Protein AF-G5E3B9-F1 (afdb_monomer)

Nearest PDB structures (foldseek):
  6iwr-assembly2_D  TM=9.937E-01  e=5.286E-10  Homo sapiens
  6iwr-assembly3_F-2  TM=9.931E-01  e=3.155E-09  Homo sapiens
  8v9q-assembly1_A  TM=9.761E-01  e=1.052E-07  Mus musculus
  6e4q-assembly1_A  TM=9.198E-01  e=1.081E-05  Drosophila melanogaster
  5nqa-assembly2_B  TM=9.019E-01  e=3.375E-04  Homo sapiens

Mean predicted aligned error: 17.9 Å

Solvent-accessible surface area (backbone atoms only — not comparable to full-atom values): 11503 Å² total; per-residue (Å²): 134,86,79,54,70,70,58,54,55,51,50,50,52,53,52,51,51,52,52,52,51,52,50,50,51,53,68,69,53,60,82,76,79,73,82,72,82,72,75,78,80,75,65,90,84,61,84,73,80,77,77,83,71,90,83,63,65,92,85,58,88,71,78,93,60,85,69,77,83,67,84,77,74,72,74,60,74,76,53,72,46,88,86,39,57,41,37,56,60,43,86,71,83,80,63,78,90,47,48,67,59,31,54,53,29,29,71,74,70,71,42,57,46,66,62,45,66,67,29,42,55,82,53,52,64,60,87,84,70,62,78,70,70,77,75,67,85,75,75,90,86,65,80,89,81,86,88,83,86,88,82,76,90,64,56,67,52,61,54,50,27,51,53,44,48,50,65,77,74,50,135

Foldseek 3Di:
DDDDVVVVVVVVVVVVVVVVVVVVVVVVPPDDDPPPPPPDPDDPPDPDDDDDDPPDPPPDDDPPDPPPPPPDPPPPPVLPPPPFQCAQNDDHDDDPVCVVVQVVCCVQAVGRLVSLVRHRLQGHYHDPDDPVVVVDDDDPPDDDDDDDDDDDSHRPSVVSSVVNCCVVPPD

Organism: NCBI:txid8362

Secondary structure (DSSP, 8-state):
----HHHHHHHHHHHHHHHHHHHHHHHHSPPP-----------TTSPPPPPP-TTS-TTS----------TT----GGG--TT-TTGGG---PPPGGGHHHHHHHHHHHSS-HHHHHHS-TT------S-GGGGG----S-PPP-------SS--HHHHHHHHHHHHHH--

InterPro domains:
  IPR029044 Nucleotide-diphospho-sugar transferases [G3DSA:3.90.550.10] (67-171)

Sequence (171 aa):
MRLKPGFLLRSLLVLATFLALLFLWSSLSGPGRTEERTGREENPNLPQPAKPDVNVPKNKFQPVVPWPRVEGIEVDLDSMVVGGPGEEGKPFVLGPDYKDAVQASIKEFGFNMVASDMISLDRTVNDLRHDECKYWHYEDNLLTSSVVIVFHNEGWSTLMRTVHSVIKRTP

pLDDT: mean 78.25, std 20.83, range [33.62, 97.44]

Structure (mmCIF, N/CA/C/O backbone):
data_AF-G5E3B9-F1
#
_entry.id   AF-G5E3B9-F1
#
loop_
_atom_site.group_PDB
_atom_site.id
_atom_site.type_symbol
_atom_site.label_atom_id
_atom_site.label_alt_id
_atom_site.label_comp_id
_atom_site.label_asym_id
_atom_site.label_entity_id
_atom_site.label_seq_id
_atom_site.pdbx_PDB_ins_code
_atom_site.Cartn_x
_atom_site.Cartn_y
_atom_site.Cartn_z
_atom_site.occupancy
_atom_site.B_iso_or_equiv
_atom_site.auth_seq_id
_atom_site.auth_comp_id
_atom_site.auth_asym_id
_atom_site.auth_atom_id
_atom_site.pdbx_PDB_model_num
ATOM 1 N N . MET A 1 1 ? 6.972 12.103 72.355 1.00 53.16 1 MET A N 1
ATOM 2 C CA . MET A 1 1 ? 5.677 11.717 71.747 1.00 53.16 1 MET A CA 1
ATOM 3 C C . MET A 1 1 ? 5.326 10.311 72.221 1.00 53.16 1 MET A C 1
ATOM 5 O O . MET A 1 1 ? 6.085 9.392 71.952 1.00 53.16 1 MET A O 1
ATOM 9 N N . ARG A 1 2 ? 4.258 10.139 73.015 1.00 64.81 2 ARG A N 1
ATOM 10 C CA . ARG A 1 2 ? 3.844 8.821 73.531 1.00 64.81 2 ARG A CA 1
ATOM 11 C C . ARG A 1 2 ? 3.063 8.084 72.442 1.00 64.81 2 ARG A C 1
ATOM 13 O O . ARG A 1 2 ? 1.903 8.408 72.195 1.00 64.81 2 ARG A O 1
ATOM 20 N N . LEU A 1 3 ? 3.712 7.134 71.771 1.00 61.81 3 LEU A N 1
ATOM 21 C CA . LEU A 1 3 ? 3.053 6.229 70.831 1.00 61.81 3 LEU A CA 1
ATOM 22 C C . LEU A 1 3 ? 2.000 5.426 71.601 1.00 61.81 3 LEU A C 1
ATOM 24 O O . LEU A 1 3 ? 2.319 4.715 72.553 1.00 61.81 3 LEU A O 1
ATOM 28 N N . LYS A 1 4 ? 0.727 5.599 71.234 1.00 77.50 4 LYS A N 1
ATOM 29 C CA . LYS A 1 4 ? -0.378 4.875 71.866 1.00 77.50 4 LYS A CA 1
ATOM 30 C C . LYS A 1 4 ? -0.211 3.385 71.533 1.00 77.50 4 LYS A C 1
ATOM 32 O O . LYS A 1 4 ? -0.094 3.066 70.350 1.00 77.50 4 LYS A O 1
ATOM 37 N N . PRO A 1 5 ? -0.238 2.473 72.519 1.00 72.75 5 PRO A N 1
ATOM 38 C CA . PRO A 1 5 ? 0.016 1.044 72.297 1.00 72.75 5 PRO A CA 1
ATOM 39 C C . PRO A 1 5 ? -0.928 0.419 71.254 1.00 72.75 5 PRO A C 1
ATOM 41 O O . PRO A 1 5 ? -0.532 -0.473 70.511 1.00 72.75 5 PRO A O 1
ATOM 44 N N . GLY A 1 6 ? -2.140 0.965 71.097 1.00 75.25 6 GLY A N 1
ATOM 45 C CA . GLY A 1 6 ? -3.077 0.549 70.049 1.00 75.25 6 GLY A CA 1
ATOM 46 C C . GLY A 1 6 ? -2.637 0.872 68.613 1.00 75.25 6 GLY A C 1
ATOM 47 O O . GLY A 1 6 ? -3.050 0.179 67.688 1.00 75.25 6 GLY A O 1
ATOM 48 N N . PHE A 1 7 ? -1.788 1.882 68.400 1.00 78.25 7 PHE A N 1
ATOM 49 C CA . PHE A 1 7 ? -1.259 2.208 67.070 1.00 78.25 7 PHE A CA 1
ATOM 50 C C . PHE A 1 7 ? -0.146 1.236 66.661 1.00 78.25 7 PHE A C 1
ATOM 52 O O . PHE A 1 7 ? -0.094 0.799 65.514 1.00 78.25 7 PHE A O 1
ATOM 59 N N . LEU A 1 8 ? 0.687 0.826 67.623 1.00 80.69 8 LEU A N 1
ATOM 60 C CA . LEU A 1 8 ? 1.720 -0.190 67.411 1.00 80.69 8 LEU A CA 1
ATOM 61 C C . LEU A 1 8 ? 1.101 -1.553 67.092 1.00 80.69 8 LEU A C 1
ATOM 63 O O . LEU A 1 8 ? 1.537 -2.201 66.148 1.00 80.69 8 LEU A O 1
ATOM 67 N N . LEU A 1 9 ? 0.039 -1.946 67.804 1.00 84.94 9 LEU A N 1
ATOM 68 C CA . LEU A 1 9 ? -0.643 -3.221 67.568 1.00 84.94 9 LEU A CA 1
ATOM 69 C C . LEU A 1 9 ? -1.304 -3.288 66.179 1.00 84.94 9 LEU A C 1
ATOM 71 O O . LEU A 1 9 ? -1.227 -4.308 65.500 1.00 84.94 9 LEU A O 1
ATOM 75 N N . ARG A 1 10 ? -1.912 -2.183 65.726 1.00 85.19 10 ARG A N 1
ATOM 76 C CA . ARG A 1 10 ? -2.502 -2.089 64.380 1.00 85.19 10 ARG A CA 1
ATOM 77 C C . ARG A 1 10 ? -1.438 -2.087 63.285 1.00 85.19 10 ARG A C 1
ATOM 79 O O . ARG A 1 10 ? -1.622 -2.755 62.276 1.00 85.19 10 ARG A O 1
ATOM 86 N N . SER A 1 11 ? -0.322 -1.392 63.503 1.00 87.50 11 SER A N 1
ATOM 87 C CA . SER A 1 11 ? 0.814 -1.398 62.573 1.00 87.50 11 SER A CA 1
ATOM 88 C C . SER A 1 11 ? 1.408 -2.803 62.417 1.00 87.50 11 SER A C 1
ATOM 90 O O . SER A 1 11 ? 1.628 -3.265 61.300 1.00 87.50 11 SER A O 1
ATOM 92 N N . LEU A 1 12 ? 1.565 -3.531 63.529 1.00 91.75 12 LEU A N 1
ATOM 93 C CA . LEU A 1 12 ? 2.042 -4.916 63.532 1.00 91.75 12 LEU A CA 1
ATOM 94 C C . LEU A 1 12 ? 1.098 -5.866 62.783 1.00 91.75 12 LEU A C 1
ATOM 96 O O . LEU A 1 12 ? 1.569 -6.706 62.023 1.00 91.75 12 LEU A O 1
ATOM 100 N N . LEU A 1 13 ? -0.220 -5.702 62.937 1.00 92.75 13 LEU A N 1
ATOM 101 C CA . LEU A 1 13 ? -1.217 -6.477 62.188 1.00 92.75 13 LEU A CA 1
ATOM 102 C C . LEU A 1 13 ? -1.162 -6.207 60.676 1.00 92.75 13 LEU A C 1
ATOM 104 O O . LEU A 1 13 ? -1.241 -7.141 59.878 1.00 92.75 13 LEU A O 1
ATOM 108 N N . VAL A 1 14 ? -0.990 -4.948 60.266 1.00 93.62 14 VAL A N 1
ATOM 109 C CA . VAL A 1 14 ? -0.875 -4.586 58.842 1.00 93.62 14 VAL A CA 1
ATOM 110 C C . VAL A 1 14 ? 0.429 -5.122 58.241 1.00 93.62 14 VAL A C 1
ATOM 112 O O . VAL A 1 14 ? 0.418 -5.691 57.153 1.00 93.62 14 VAL A O 1
ATOM 115 N N . LEU A 1 15 ? 1.546 -5.023 58.964 1.00 93.94 15 LEU A N 1
ATOM 116 C CA . LEU A 1 15 ? 2.822 -5.597 58.527 1.00 93.94 15 LEU A CA 1
ATOM 117 C C . LEU A 1 15 ? 2.761 -7.125 58.422 1.00 93.94 15 LEU A C 1
ATOM 119 O O . LEU A 1 15 ? 3.220 -7.688 57.432 1.00 93.94 15 LEU A O 1
ATOM 123 N N . ALA A 1 16 ? 2.154 -7.800 59.401 1.00 94.12 16 ALA A N 1
ATOM 124 C CA . ALA A 1 16 ? 2.013 -9.254 59.386 1.00 94.12 16 ALA A CA 1
ATOM 125 C C . ALA A 1 16 ? 1.138 -9.742 58.220 1.00 94.12 16 ALA A C 1
ATOM 127 O O . ALA A 1 16 ? 1.493 -10.706 57.545 1.00 94.12 16 ALA A O 1
ATOM 128 N N . THR A 1 17 ? 0.024 -9.057 57.943 1.00 93.50 17 THR A N 1
ATOM 129 C CA . THR A 1 17 ? -0.857 -9.394 56.811 1.00 93.50 17 THR A CA 1
ATOM 130 C C . THR A 1 17 ? -0.186 -9.144 55.461 1.00 93.50 17 THR A C 1
ATOM 132 O O . THR A 1 17 ? -0.289 -9.984 54.570 1.00 93.50 17 THR A O 1
ATOM 135 N N . PHE A 1 18 ? 0.566 -8.051 55.317 1.00 94.81 18 PHE A N 1
ATOM 136 C CA . PHE A 1 18 ? 1.334 -7.768 54.102 1.00 94.81 18 PHE A CA 1
ATOM 137 C C . PHE A 1 18 ? 2.421 -8.822 53.841 1.00 94.81 18 PHE A C 1
ATOM 139 O O . PHE A 1 18 ? 2.537 -9.327 52.725 1.00 94.81 18 PHE A O 1
ATOM 146 N N . LEU A 1 19 ? 3.173 -9.217 54.874 1.00 94.06 19 LEU A N 1
ATOM 147 C CA . LEU A 1 19 ? 4.190 -10.267 54.757 1.00 94.06 19 LEU A CA 1
ATOM 148 C C . LEU A 1 19 ? 3.576 -11.638 54.443 1.00 94.06 19 LEU A C 1
ATOM 150 O O . LEU A 1 19 ? 4.130 -12.375 53.630 1.00 94.06 19 LEU A O 1
ATOM 154 N N . ALA A 1 20 ? 2.415 -11.962 55.021 1.00 93.38 20 ALA A N 1
ATOM 155 C CA . ALA A 1 20 ? 1.688 -13.189 54.701 1.00 93.38 20 ALA A CA 1
ATOM 156 C C . ALA A 1 20 ? 1.225 -13.217 53.235 1.00 93.38 20 ALA A C 1
ATOM 158 O O . ALA A 1 20 ? 1.367 -14.243 52.575 1.00 93.38 20 ALA A O 1
ATOM 159 N N . LEU A 1 21 ? 0.735 -12.092 52.701 1.00 92.75 21 LEU A N 1
ATOM 160 C CA . LEU A 1 21 ? 0.344 -11.974 51.293 1.00 92.75 21 LEU A CA 1
ATOM 161 C C . LEU A 1 21 ? 1.542 -12.068 50.344 1.00 92.75 21 LEU A C 1
ATOM 163 O O . LEU A 1 21 ? 1.435 -12.733 49.319 1.00 92.75 21 LEU A O 1
ATOM 167 N N . LEU A 1 22 ? 2.686 -11.470 50.690 1.00 90.50 22 LEU A N 1
ATOM 168 C CA . LEU A 1 22 ? 3.920 -11.625 49.912 1.00 90.50 22 LEU A CA 1
ATOM 169 C C . LEU A 1 22 ? 4.412 -13.073 49.904 1.00 90.50 22 LEU A C 1
ATOM 171 O O . LEU A 1 22 ? 4.832 -13.574 48.863 1.00 90.50 22 LEU A O 1
ATOM 175 N N . PHE A 1 23 ? 4.333 -13.762 51.042 1.00 89.38 23 PHE A N 1
ATOM 176 C CA . PHE A 1 23 ? 4.714 -15.168 51.131 1.00 89.38 23 PHE A CA 1
ATOM 177 C C . PHE A 1 23 ? 3.755 -16.063 50.335 1.00 89.38 23 PHE A C 1
ATOM 179 O O . PHE A 1 23 ? 4.198 -16.945 49.602 1.00 89.38 23 PHE A O 1
ATOM 186 N N . LEU A 1 24 ? 2.448 -15.791 50.407 1.00 87.38 24 LEU A N 1
ATOM 187 C CA . LEU A 1 24 ? 1.432 -16.492 49.622 1.00 87.38 24 LEU A CA 1
ATOM 188 C C . LEU A 1 24 ? 1.618 -16.248 48.117 1.00 87.38 24 LEU A C 1
ATOM 190 O O . LEU A 1 24 ? 1.553 -17.192 47.337 1.00 87.38 24 LEU A O 1
ATOM 194 N N . TRP A 1 25 ? 1.909 -15.008 47.713 1.00 80.81 25 TRP A N 1
ATOM 195 C CA . TRP A 1 25 ? 2.198 -14.646 46.323 1.00 80.81 25 TRP A CA 1
ATOM 196 C C . TRP A 1 25 ? 3.469 -15.324 45.814 1.00 80.81 25 TRP A C 1
ATOM 198 O O . TRP A 1 25 ? 3.486 -15.834 44.697 1.00 80.81 25 TRP A O 1
ATOM 208 N N . SER A 1 26 ? 4.515 -15.377 46.641 1.00 79.56 26 SER A N 1
ATOM 209 C CA . SER A 1 26 ? 5.752 -16.103 46.340 1.00 79.56 26 SER A CA 1
ATOM 210 C C . SER A 1 26 ? 5.498 -17.606 46.188 1.00 79.56 26 SER A C 1
ATOM 212 O O . SER A 1 26 ? 6.021 -18.232 45.277 1.00 79.56 26 SER A O 1
ATOM 214 N N . SER A 1 27 ? 4.622 -18.182 47.018 1.00 78.25 27 SER A N 1
ATOM 215 C CA . SER A 1 27 ? 4.263 -19.601 46.936 1.00 78.25 27 SER A CA 1
ATOM 216 C C . SER A 1 27 ? 3.332 -19.937 45.763 1.00 78.25 27 SER A C 1
ATOM 218 O O . SER A 1 27 ? 3.340 -21.080 45.310 1.00 78.25 27 SER A O 1
ATOM 220 N N . LEU A 1 28 ? 2.520 -18.984 45.285 1.00 73.25 28 LEU A N 1
ATOM 221 C CA . LEU A 1 28 ? 1.666 -19.150 44.098 1.00 73.25 28 LEU A CA 1
ATOM 222 C C . LEU A 1 28 ? 2.410 -18.839 42.794 1.00 73.25 28 LEU A C 1
ATOM 224 O O . LEU A 1 28 ? 2.058 -19.365 41.738 1.00 73.25 28 LEU A O 1
ATOM 228 N N . SER A 1 29 ? 3.450 -18.011 42.869 1.00 67.56 29 SER A N 1
ATOM 229 C CA . SER A 1 29 ? 4.395 -17.781 41.782 1.00 67.56 29 SER A CA 1
ATOM 230 C C . SER A 1 29 ? 5.354 -18.967 41.737 1.00 67.56 29 SER A C 1
ATOM 232 O O . SER A 1 29 ? 6.463 -18.913 42.261 1.00 67.56 29 SER A O 1
ATOM 234 N N . GLY A 1 30 ? 4.891 -20.076 41.154 1.00 58.94 30 GLY A N 1
ATOM 235 C CA . GLY A 1 30 ? 5.727 -21.246 40.892 1.00 58.94 30 GLY A CA 1
ATOM 236 C C . GLY A 1 30 ? 7.035 -20.855 40.188 1.00 58.94 30 GLY A C 1
ATOM 237 O O . GLY A 1 30 ? 7.095 -19.799 39.550 1.00 58.94 30 GLY A O 1
ATOM 238 N N . PRO A 1 31 ? 8.092 -21.679 40.307 1.00 52.12 31 PRO A N 1
ATOM 239 C CA . PRO A 1 31 ? 9.398 -21.356 39.750 1.00 52.12 31 PRO A CA 1
ATOM 240 C C . PRO A 1 31 ? 9.227 -21.005 38.275 1.00 52.12 31 PRO A C 1
ATOM 242 O O . PRO A 1 31 ? 8.651 -21.784 37.510 1.00 52.12 31 PRO A O 1
ATOM 245 N N . GLY A 1 32 ? 9.674 -19.802 37.900 1.00 50.50 32 GLY A N 1
ATOM 246 C CA . GLY A 1 32 ? 9.675 -19.364 36.513 1.00 50.50 32 GLY A CA 1
ATOM 247 C C . GLY A 1 32 ? 10.288 -20.471 35.668 1.00 50.50 32 GLY A C 1
ATOM 248 O O . GLY A 1 32 ? 11.400 -20.918 35.957 1.00 50.50 32 GLY A O 1
ATOM 249 N N . ARG A 1 33 ? 9.525 -20.963 34.684 1.00 38.66 33 ARG A N 1
ATOM 250 C CA . ARG A 1 33 ? 10.003 -21.946 33.712 1.00 38.66 33 ARG A CA 1
ATOM 251 C C . ARG A 1 33 ? 11.321 -21.422 33.160 1.00 38.66 33 ARG A C 1
ATOM 253 O O . ARG A 1 33 ? 11.343 -20.459 32.401 1.00 38.66 33 ARG A O 1
ATOM 260 N N . THR A 1 34 ? 12.413 -22.054 33.570 1.00 42.91 34 THR A N 1
ATOM 261 C CA . THR A 1 34 ? 13.634 -22.012 32.783 1.00 42.91 34 THR A CA 1
ATOM 262 C C . THR A 1 34 ? 13.258 -22.715 31.490 1.00 42.91 34 THR A C 1
ATOM 264 O O . THR A 1 34 ? 12.770 -23.844 31.527 1.00 42.91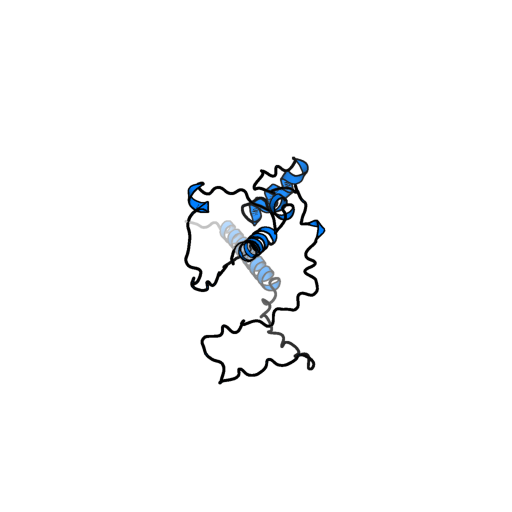 34 THR A O 1
ATOM 267 N N . GLU A 1 35 ? 13.348 -22.000 30.377 1.00 45.53 35 GLU A N 1
ATOM 268 C CA . GLU A 1 35 ? 13.077 -22.528 29.049 1.00 45.53 35 GLU A CA 1
ATOM 269 C C . GLU A 1 35 ? 14.095 -23.641 28.775 1.00 45.53 35 GLU A C 1
ATOM 271 O O . GLU A 1 35 ? 15.248 -23.410 28.412 1.00 45.53 35 GLU A O 1
ATOM 276 N N . GLU A 1 36 ? 13.689 -24.871 29.078 1.00 37.34 36 GLU A N 1
ATOM 277 C CA . GLU A 1 36 ? 14.434 -26.076 28.777 1.00 37.34 36 GLU A CA 1
ATOM 278 C C . GLU A 1 36 ? 14.450 -26.204 27.257 1.00 37.34 36 GLU A C 1
ATOM 280 O O . GLU A 1 36 ? 13.432 -26.482 26.616 1.00 37.34 36 GLU A O 1
ATOM 285 N N . ARG A 1 37 ? 15.616 -25.894 26.681 1.00 36.53 37 ARG A N 1
ATOM 286 C CA . ARG A 1 37 ? 15.918 -25.959 25.254 1.00 36.53 37 ARG A CA 1
ATOM 287 C C . ARG A 1 37 ? 15.730 -27.405 24.804 1.00 36.53 37 ARG A C 1
ATOM 289 O O . ARG A 1 37 ? 16.664 -28.201 24.817 1.00 36.53 37 ARG A O 1
ATOM 296 N N . THR A 1 38 ? 14.490 -27.742 24.474 1.00 33.62 38 THR A N 1
ATOM 297 C CA . THR A 1 38 ? 14.096 -29.064 24.008 1.00 33.62 38 THR A CA 1
ATOM 298 C C . THR A 1 38 ? 14.869 -29.307 22.721 1.00 33.62 38 THR A C 1
ATOM 300 O O . THR A 1 38 ? 14.715 -28.573 21.742 1.00 33.62 38 THR A O 1
ATOM 303 N N . GLY A 1 39 ? 15.785 -30.273 22.769 1.00 35.66 39 GLY A N 1
ATOM 304 C CA . GLY A 1 39 ? 16.543 -30.713 21.612 1.00 35.66 39 GLY A CA 1
ATOM 305 C C . GLY A 1 39 ? 15.569 -31.072 20.500 1.00 35.66 39 GLY A C 1
ATOM 306 O O . GLY A 1 39 ? 14.684 -31.904 20.680 1.00 35.66 39 GLY A O 1
ATOM 307 N N . ARG A 1 40 ? 15.709 -30.390 19.366 1.00 35.44 40 ARG A N 1
ATOM 308 C CA . ARG A 1 40 ? 14.998 -30.709 18.135 1.00 35.44 40 ARG A CA 1
ATOM 309 C C . ARG A 1 40 ? 15.414 -32.119 17.729 1.00 35.44 40 ARG A C 1
ATOM 311 O O . ARG A 1 40 ? 16.572 -32.331 17.384 1.00 35.44 40 ARG A O 1
ATOM 318 N N . GLU A 1 41 ? 14.485 -33.062 17.807 1.00 42.34 41 GLU A N 1
ATOM 319 C CA . GLU A 1 41 ? 14.651 -34.398 17.247 1.00 42.34 41 GLU A CA 1
ATOM 320 C C . GLU A 1 41 ? 14.893 -34.233 15.738 1.00 42.34 41 GLU A C 1
ATOM 322 O O . GLU A 1 41 ? 14.047 -33.719 14.998 1.00 42.34 41 GLU A O 1
ATOM 327 N N . GLU A 1 42 ? 16.113 -34.533 15.297 1.00 46.22 42 GLU A N 1
ATOM 328 C CA . GLU A 1 42 ? 16.516 -34.390 13.903 1.00 46.22 42 GLU A CA 1
ATOM 329 C C . GLU A 1 42 ? 15.862 -35.523 13.108 1.00 46.22 42 GLU A C 1
ATOM 331 O O . GLU A 1 42 ? 16.194 -36.694 13.281 1.00 46.22 42 GLU A O 1
ATOM 336 N N . ASN A 1 43 ? 14.884 -35.182 12.264 1.00 49.97 43 ASN A N 1
ATOM 337 C CA . ASN A 1 43 ? 14.241 -36.144 11.378 1.00 49.97 43 ASN A CA 1
ATOM 338 C C . ASN A 1 43 ? 15.304 -36.728 10.420 1.00 49.97 43 ASN A C 1
ATOM 340 O O . ASN A 1 43 ? 15.826 -35.973 9.594 1.00 49.97 43 ASN A O 1
ATOM 344 N N . PRO A 1 44 ? 15.606 -38.044 10.467 1.00 54.31 44 PRO A N 1
ATOM 345 C CA . PRO A 1 44 ? 16.692 -38.652 9.689 1.00 54.31 44 PRO A CA 1
ATOM 346 C C . PRO A 1 44 ? 16.508 -38.572 8.168 1.00 54.31 44 PRO A C 1
ATOM 348 O O . PRO A 1 44 ? 17.432 -38.882 7.422 1.00 54.31 44 PRO A O 1
ATOM 351 N N . ASN A 1 45 ? 15.319 -38.178 7.701 1.00 56.88 45 ASN A N 1
ATOM 352 C CA . ASN A 1 45 ? 14.973 -38.105 6.284 1.00 56.88 45 ASN A CA 1
ATOM 353 C C . ASN A 1 45 ? 15.048 -36.684 5.697 1.00 56.88 45 ASN A C 1
ATOM 355 O O . ASN A 1 45 ? 14.603 -36.473 4.568 1.00 56.88 45 ASN A O 1
ATOM 359 N N . LEU A 1 46 ? 15.590 -35.700 6.425 1.00 47.06 46 LEU A N 1
ATOM 360 C CA . LEU A 1 46 ? 15.823 -34.368 5.863 1.00 47.06 46 LEU A CA 1
ATOM 361 C C . LEU A 1 46 ? 17.114 -34.374 5.013 1.00 47.06 46 LEU A C 1
ATOM 363 O O . LEU A 1 46 ? 18.167 -34.758 5.528 1.00 47.06 46 LEU A O 1
ATOM 367 N N . PRO A 1 47 ? 17.085 -33.944 3.734 1.00 49.50 47 PRO A N 1
ATOM 368 C CA . PRO A 1 47 ? 18.310 -33.777 2.962 1.00 49.50 47 PRO A CA 1
ATOM 369 C C . PRO A 1 47 ? 19.221 -32.766 3.668 1.00 49.50 47 PRO A C 1
ATOM 371 O O . PRO A 1 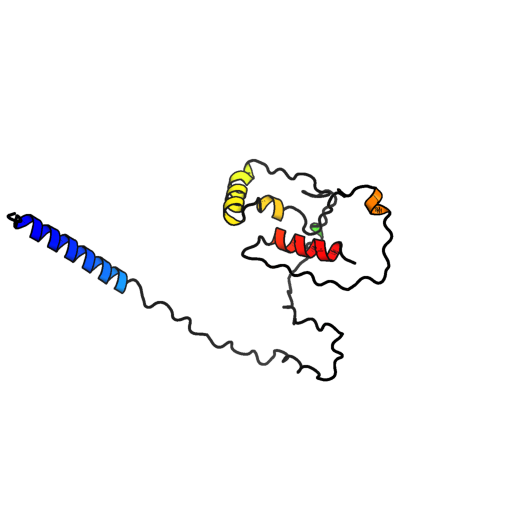47 ? 18.833 -31.617 3.884 1.00 49.50 47 PRO A O 1
ATOM 374 N N . GLN A 1 48 ? 20.426 -33.196 4.046 1.00 48.38 48 GLN A N 1
ATOM 375 C CA . GLN A 1 48 ? 21.419 -32.316 4.659 1.00 48.38 48 GLN A CA 1
ATOM 376 C C . GLN A 1 48 ? 21.840 -31.231 3.653 1.00 48.38 48 GLN A C 1
ATOM 378 O O . GLN A 1 48 ? 21.980 -31.530 2.462 1.00 48.38 48 GLN A O 1
ATOM 383 N N . PRO A 1 49 ? 22.056 -29.979 4.098 1.00 45.94 49 PRO A N 1
ATOM 384 C CA . PRO A 1 49 ? 22.506 -28.918 3.210 1.00 45.94 49 PRO A CA 1
ATOM 385 C C . PRO A 1 49 ? 23.850 -29.306 2.586 1.00 45.94 49 PRO A C 1
ATOM 387 O O . PRO A 1 49 ? 24.793 -29.687 3.286 1.00 45.94 49 PRO A O 1
ATOM 390 N N . ALA A 1 50 ? 23.928 -29.222 1.256 1.00 58.78 50 ALA A N 1
ATOM 391 C CA . ALA A 1 50 ? 25.165 -29.445 0.524 1.00 58.78 50 ALA A CA 1
ATOM 392 C C . ALA A 1 50 ? 26.255 -28.510 1.070 1.00 58.78 50 ALA A C 1
ATOM 394 O O . ALA A 1 50 ? 26.021 -27.318 1.284 1.00 58.78 50 ALA A O 1
ATOM 395 N N . LYS A 1 51 ? 27.447 -29.061 1.324 1.00 52.56 51 LYS A N 1
ATOM 396 C CA . LYS A 1 51 ? 28.603 -28.268 1.756 1.00 52.56 51 LYS A CA 1
ATOM 397 C C . LYS A 1 51 ? 28.892 -27.194 0.699 1.00 52.56 51 LYS A C 1
ATOM 399 O O . LYS A 1 51 ? 28.792 -27.497 -0.488 1.00 52.56 51 LYS A O 1
ATOM 404 N N . PRO A 1 52 ? 29.249 -25.965 1.106 1.00 48.00 52 PRO A N 1
ATOM 405 C CA . PRO A 1 52 ? 29.502 -24.892 0.159 1.00 48.00 52 PRO A CA 1
ATOM 406 C C . PRO A 1 52 ? 30.684 -25.266 -0.740 1.00 48.00 52 PRO A C 1
ATOM 408 O O . PRO A 1 52 ? 31.791 -25.512 -0.254 1.00 48.00 52 PRO A O 1
ATOM 411 N N . ASP A 1 53 ? 30.439 -25.315 -2.049 1.00 52.25 53 ASP A N 1
ATOM 412 C CA . ASP A 1 53 ? 31.479 -25.522 -3.050 1.00 52.25 53 ASP A CA 1
ATOM 413 C C . ASP A 1 53 ? 32.438 -24.326 -3.042 1.00 52.25 53 ASP A C 1
ATOM 415 O O . ASP A 1 53 ? 32.078 -23.195 -3.375 1.00 52.25 53 ASP A O 1
ATOM 419 N N . VAL A 1 54 ? 33.694 -24.581 -2.676 1.00 59.66 54 VAL A N 1
ATOM 420 C CA . VAL A 1 54 ? 34.755 -23.565 -2.520 1.00 59.66 54 VAL A CA 1
ATOM 421 C C . VAL A 1 54 ? 35.154 -22.910 -3.859 1.00 59.66 54 VAL A C 1
ATOM 423 O O . VAL A 1 54 ? 35.850 -21.899 -3.870 1.00 59.66 54 VAL A O 1
ATOM 426 N N . ASN A 1 55 ? 34.666 -23.427 -4.991 1.00 54.62 55 ASN A N 1
ATOM 427 C CA . ASN A 1 55 ? 35.024 -22.971 -6.338 1.00 54.62 55 ASN A CA 1
ATOM 428 C C . ASN A 1 55 ? 33.962 -22.088 -7.030 1.00 54.62 55 ASN A C 1
ATOM 430 O O . ASN A 1 55 ? 34.047 -21.873 -8.239 1.00 54.62 55 ASN A O 1
ATOM 434 N N . VAL A 1 56 ? 32.966 -21.552 -6.309 1.00 53.28 56 VAL A N 1
ATOM 435 C CA . VAL A 1 56 ? 31.965 -20.651 -6.914 1.00 53.28 56 VAL A CA 1
ATOM 436 C C . VAL A 1 56 ? 32.516 -19.218 -7.042 1.00 53.28 56 VAL A C 1
ATOM 438 O O . VAL A 1 56 ? 32.959 -18.645 -6.043 1.00 53.28 56 VAL A O 1
ATOM 441 N N . PRO A 1 57 ? 32.477 -18.589 -8.237 1.00 53.56 57 PRO A N 1
ATOM 442 C CA . PRO A 1 57 ? 32.882 -17.196 -8.412 1.00 53.56 57 PRO A CA 1
ATOM 443 C C . PRO A 1 57 ? 32.070 -16.265 -7.500 1.00 53.56 57 PRO A C 1
ATOM 445 O O . PRO A 1 57 ? 30.840 -16.277 -7.537 1.00 53.56 57 PRO A O 1
ATOM 448 N N . LYS A 1 58 ? 32.755 -15.413 -6.723 1.00 57.34 58 LYS A N 1
ATOM 449 C CA . LYS A 1 58 ? 32.172 -14.485 -5.725 1.00 57.34 58 LYS A CA 1
ATOM 450 C C . LYS A 1 58 ? 31.158 -13.468 -6.283 1.00 57.34 58 LYS A C 1
ATOM 452 O O . LYS A 1 58 ? 30.535 -12.754 -5.508 1.00 57.34 58 LYS A O 1
ATOM 457 N N . ASN A 1 59 ? 30.972 -13.420 -7.602 1.00 52.56 59 ASN A N 1
ATOM 458 C CA . ASN A 1 59 ? 30.072 -12.490 -8.288 1.00 52.56 59 ASN A CA 1
ATOM 459 C C . ASN A 1 59 ? 28.681 -13.088 -8.544 1.00 52.56 59 ASN A C 1
ATOM 461 O O . ASN A 1 59 ? 27.831 -12.436 -9.143 1.00 52.56 59 ASN A O 1
ATOM 465 N N . LYS A 1 60 ? 28.440 -14.335 -8.125 1.00 48.19 60 LYS A N 1
ATOM 466 C CA . LYS A 1 60 ? 27.134 -14.979 -8.231 1.00 48.19 60 LYS A CA 1
ATOM 467 C C . LYS A 1 60 ? 26.503 -15.004 -6.845 1.00 48.19 60 LYS A C 1
ATOM 469 O O . LYS A 1 60 ? 26.939 -15.766 -5.985 1.00 48.19 60 LYS A O 1
ATOM 474 N N . PHE A 1 61 ? 25.503 -14.149 -6.629 1.00 52.00 61 PHE A N 1
ATOM 475 C CA . PHE A 1 61 ? 24.684 -14.199 -5.423 1.00 52.00 61 PHE A CA 1
ATOM 476 C C . PHE A 1 61 ? 24.111 -15.613 -5.291 1.00 52.00 61 PHE A C 1
ATOM 478 O O . PHE A 1 61 ? 23.407 -16.094 -6.181 1.00 52.00 61 PHE A O 1
ATOM 485 N N . GLN A 1 62 ? 24.466 -16.295 -4.206 1.00 51.25 62 GLN A N 1
ATOM 486 C CA . GLN A 1 62 ? 23.811 -17.533 -3.821 1.00 51.25 62 GLN A CA 1
ATOM 487 C C . GLN A 1 62 ? 22.677 -17.139 -2.877 1.00 51.25 62 GLN A C 1
ATOM 489 O O . GLN A 1 62 ? 22.964 -16.589 -1.811 1.00 51.25 62 GLN A O 1
ATOM 494 N N . PRO A 1 63 ? 21.406 -17.355 -3.251 1.00 48.72 63 PRO A N 1
ATOM 495 C CA . PRO A 1 63 ? 20.303 -17.065 -2.352 1.00 48.72 63 PRO A CA 1
ATOM 496 C C . PRO A 1 63 ? 20.474 -17.894 -1.076 1.00 48.72 63 PRO A C 1
ATOM 498 O O . PRO A 1 63 ? 20.524 -19.122 -1.122 1.00 48.72 63 PRO A O 1
ATOM 501 N N . VAL A 1 64 ? 20.602 -17.217 0.068 1.00 58.00 64 VAL A N 1
ATOM 502 C CA . VAL A 1 64 ? 20.749 -17.853 1.386 1.00 58.00 64 VAL A CA 1
ATOM 503 C C . VAL A 1 64 ? 19.375 -18.297 1.873 1.00 58.00 64 VAL A C 1
ATOM 505 O O . VAL A 1 64 ? 18.827 -17.733 2.812 1.00 58.00 64 VAL A O 1
ATOM 508 N N . VAL A 1 65 ? 18.788 -19.276 1.193 1.00 63.50 65 VAL A N 1
ATOM 509 C CA . VAL A 1 65 ? 17.521 -19.892 1.587 1.00 63.50 65 VAL A CA 1
ATOM 510 C C . VAL A 1 65 ? 17.451 -21.314 1.024 1.00 63.50 65 VAL A C 1
ATOM 512 O O . VAL A 1 65 ? 17.484 -21.511 -0.188 1.00 63.50 65 VAL A O 1
ATOM 515 N N . PRO A 1 66 ? 17.218 -22.338 1.851 1.00 49.94 66 PRO A N 1
ATOM 516 C CA . PRO A 1 66 ? 16.061 -23.170 1.615 1.00 49.94 66 PRO A CA 1
ATOM 517 C C . PRO A 1 66 ? 14.852 -22.312 1.989 1.00 49.94 66 PRO A C 1
ATOM 519 O O . PRO A 1 66 ? 14.631 -22.018 3.165 1.00 49.94 66 PRO A O 1
ATOM 522 N N . TRP A 1 67 ? 14.093 -21.858 0.991 1.00 43.72 67 TRP A N 1
ATOM 523 C CA . TRP A 1 67 ? 12.759 -21.330 1.255 1.00 43.72 67 TRP A CA 1
ATOM 524 C C . TRP A 1 67 ? 12.007 -22.432 2.012 1.00 43.72 67 TRP A C 1
ATOM 526 O O . TRP A 1 67 ? 12.060 -23.583 1.557 1.00 43.72 67 TRP A O 1
ATOM 536 N N . PRO A 1 68 ? 11.337 -22.163 3.151 1.00 44.25 68 PRO A N 1
ATOM 537 C CA . PRO A 1 68 ? 10.355 -23.119 3.628 1.00 44.25 68 PRO A CA 1
ATOM 538 C C . PRO A 1 68 ? 9.412 -23.344 2.452 1.00 44.25 68 PRO A C 1
ATOM 540 O O . PRO A 1 68 ? 8.899 -22.384 1.874 1.00 44.25 68 PRO A O 1
ATOM 543 N N . ARG A 1 69 ? 9.270 -24.600 2.023 1.00 48.59 69 ARG A N 1
ATOM 544 C CA . ARG A 1 69 ? 8.263 -24.958 1.036 1.00 48.59 69 ARG A CA 1
ATOM 545 C C . ARG A 1 69 ? 6.927 -24.653 1.699 1.00 48.59 69 ARG A C 1
ATOM 547 O O . ARG A 1 69 ? 6.416 -25.454 2.471 1.00 48.59 69 ARG A O 1
ATOM 554 N N . VAL A 1 70 ? 6.431 -23.448 1.464 1.00 49.22 70 VAL A N 1
ATOM 555 C CA . VAL A 1 70 ? 5.085 -23.031 1.819 1.00 49.22 70 VAL A CA 1
ATOM 556 C C . VAL A 1 70 ? 4.154 -23.755 0.857 1.00 49.22 70 VAL A C 1
ATOM 558 O O . VAL A 1 70 ? 3.725 -23.222 -0.161 1.00 49.22 70 VAL A O 1
ATOM 561 N N . GLU A 1 71 ? 3.909 -25.033 1.138 1.00 41.50 71 GLU A N 1
ATOM 562 C CA . GLU A 1 71 ? 2.707 -25.692 0.644 1.00 41.50 71 GLU A CA 1
ATOM 563 C C . GLU A 1 71 ? 1.535 -24.944 1.288 1.00 41.50 71 GLU A C 1
ATOM 565 O O . GLU A 1 71 ? 1.338 -25.030 2.498 1.00 41.50 71 GLU A O 1
ATOM 570 N N . GLY A 1 72 ? 0.838 -24.118 0.502 1.00 40.72 72 GLY A N 1
ATOM 571 C CA . GLY A 1 72 ? -0.351 -23.398 0.965 1.00 40.72 72 GLY A CA 1
ATOM 572 C C . GLY A 1 72 ? -0.336 -21.870 0.877 1.00 40.72 72 GLY A C 1
ATOM 573 O O . GLY A 1 72 ? -1.247 -21.260 1.424 1.00 40.72 72 GLY A O 1
ATOM 574 N N . ILE A 1 73 ? 0.602 -21.219 0.172 1.00 52.50 73 ILE A N 1
ATOM 575 C CA . ILE A 1 73 ? 0.255 -19.907 -0.414 1.00 52.50 73 ILE A CA 1
ATOM 576 C C . ILE A 1 73 ? -0.574 -20.212 -1.661 1.00 52.50 73 ILE A C 1
ATOM 578 O O . ILE A 1 73 ? -0.061 -20.241 -2.779 1.00 52.50 73 ILE A O 1
ATOM 582 N N . GLU A 1 74 ? -1.855 -20.518 -1.464 1.00 45.34 74 GLU A N 1
ATOM 583 C CA . GLU A 1 74 ? -2.828 -20.283 -2.524 1.00 45.34 74 GLU A CA 1
ATOM 584 C C . GLU A 1 74 ? -2.810 -18.774 -2.760 1.00 45.34 74 GLU A C 1
ATOM 586 O O . GLU A 1 74 ? -3.318 -17.988 -1.961 1.00 45.34 74 GLU A O 1
ATOM 591 N N . VAL A 1 75 ? -2.124 -18.351 -3.825 1.00 48.75 75 VAL A N 1
ATOM 592 C CA . VAL A 1 75 ? -2.380 -17.041 -4.411 1.00 48.75 75 VAL A CA 1
ATOM 593 C C . VAL A 1 75 ? -3.819 -17.134 -4.876 1.00 48.75 75 VAL A C 1
ATOM 595 O O . VAL A 1 75 ? -4.092 -17.790 -5.880 1.00 48.75 75 VAL A O 1
ATOM 598 N N . ASP A 1 76 ? -4.734 -16.585 -4.086 1.00 45.12 76 ASP A N 1
ATOM 599 C CA . ASP A 1 76 ? -6.138 -16.550 -4.444 1.00 45.12 76 ASP A CA 1
ATOM 600 C C . ASP A 1 76 ? -6.256 -15.786 -5.767 1.00 45.12 76 ASP A C 1
ATOM 602 O O . ASP A 1 76 ? -6.118 -14.561 -5.813 1.00 45.12 76 ASP A O 1
ATOM 606 N N . LEU A 1 77 ? -6.413 -16.520 -6.871 1.00 51.31 77 LEU A N 1
ATOM 607 C CA . LEU A 1 77 ? -6.541 -15.946 -8.209 1.00 51.31 77 LEU A CA 1
ATOM 608 C C . LEU A 1 77 ? -7.834 -15.123 -8.327 1.00 51.31 77 LEU A C 1
ATOM 610 O O . LEU A 1 77 ? -7.917 -14.273 -9.216 1.00 51.31 77 LEU A O 1
ATOM 614 N N . ASP A 1 78 ? -8.778 -15.286 -7.390 1.00 49.72 78 ASP A N 1
ATOM 615 C CA . ASP A 1 78 ? -9.967 -14.441 -7.271 1.00 49.72 78 ASP A CA 1
ATOM 616 C C . ASP A 1 78 ? -9.641 -13.054 -6.685 1.00 49.72 78 ASP A C 1
ATOM 618 O O . ASP A 1 78 ? -10.435 -12.124 -6.823 1.00 49.72 78 ASP A O 1
ATOM 622 N N . SER A 1 79 ? -8.447 -12.849 -6.111 1.00 51.59 79 SER A N 1
ATOM 623 C CA . SER A 1 79 ? -8.003 -11.541 -5.601 1.00 51.59 79 SER A CA 1
ATOM 624 C C . SER A 1 79 ? -7.578 -10.555 -6.697 1.00 51.59 79 SER A C 1
ATOM 626 O O . SER A 1 79 ? -7.401 -9.362 -6.420 1.00 51.59 79 SER A O 1
ATOM 628 N N . MET A 1 80 ? -7.465 -10.998 -7.957 1.00 51.62 80 MET A N 1
ATOM 629 C CA . MET A 1 80 ? -7.314 -10.109 -9.115 1.00 51.62 80 MET A CA 1
ATOM 630 C C . MET A 1 80 ? -8.690 -9.585 -9.556 1.00 51.62 80 MET A C 1
ATOM 632 O O . MET A 1 80 ? -9.124 -9.760 -10.695 1.00 51.62 80 MET A O 1
ATOM 636 N N . VAL A 1 81 ? -9.403 -8.941 -8.632 1.00 58.84 81 VAL A N 1
ATOM 637 C CA . VAL A 1 81 ? -10.706 -8.339 -8.917 1.00 58.84 81 VAL A CA 1
ATOM 638 C C . VAL A 1 81 ? -10.482 -7.075 -9.743 1.00 58.84 81 VAL A C 1
ATOM 640 O O . VAL A 1 81 ? -10.089 -6.031 -9.219 1.00 58.84 81 VAL A O 1
ATOM 643 N N . VAL A 1 82 ? -10.750 -7.144 -11.048 1.00 65.06 82 VAL A N 1
ATOM 644 C CA . VAL A 1 82 ? -10.821 -5.948 -11.897 1.00 65.06 82 VAL A CA 1
ATOM 645 C C . VAL A 1 82 ? -11.915 -5.035 -11.338 1.00 65.06 82 VAL A C 1
ATOM 647 O O . VAL A 1 82 ? -13.093 -5.385 -11.354 1.00 65.06 82 VAL A O 1
ATOM 650 N N . GLY A 1 83 ? -11.523 -3.871 -10.815 1.00 76.38 83 GLY A N 1
ATOM 651 C CA . GLY A 1 83 ? -12.443 -2.937 -10.156 1.00 76.38 83 GLY A CA 1
ATOM 652 C C . GLY A 1 83 ? -12.734 -3.246 -8.682 1.00 76.38 83 GLY A C 1
ATOM 653 O O . GLY A 1 83 ? -13.729 -2.753 -8.152 1.00 76.38 83 GLY A O 1
ATOM 654 N N . GLY A 1 84 ? -11.885 -4.039 -8.023 1.00 85.50 84 GLY A N 1
ATOM 655 C CA . GLY A 1 84 ? -11.962 -4.305 -6.589 1.00 85.50 84 GLY A CA 1
ATOM 656 C C . GLY A 1 84 ? -11.719 -3.070 -5.702 1.00 85.50 84 GLY A C 1
ATOM 657 O O . GLY A 1 84 ? -11.333 -1.994 -6.176 1.00 85.50 84 GLY A O 1
ATOM 658 N N . PRO A 1 85 ? -11.942 -3.200 -4.384 1.00 90.12 85 PRO A N 1
ATOM 659 C CA . PRO A 1 85 ? -11.700 -2.119 -3.433 1.00 90.12 85 PRO A CA 1
ATOM 660 C C . PRO A 1 85 ? -10.227 -1.683 -3.450 1.00 90.12 85 PRO A C 1
ATOM 662 O O . PRO A 1 85 ? -9.314 -2.505 -3.433 1.00 90.12 85 PRO A O 1
ATOM 665 N N . GLY A 1 86 ? -9.985 -0.369 -3.467 1.00 90.38 86 GLY A N 1
ATOM 666 C CA . GLY A 1 86 ? -8.635 0.207 -3.413 1.00 90.38 86 GLY A CA 1
ATOM 667 C C . GLY A 1 86 ? -7.822 0.158 -4.716 1.00 90.38 86 GLY A C 1
ATOM 668 O O . GLY A 1 86 ? -6.676 0.631 -4.711 1.00 90.38 86 GLY A O 1
ATOM 669 N N . GLU A 1 87 ? -8.387 -0.372 -5.808 1.00 90.94 87 GLU A N 1
ATOM 670 C CA . GLU A 1 87 ? -7.796 -0.334 -7.154 1.00 90.94 87 GLU A CA 1
ATOM 671 C C . GLU A 1 87 ? -7.624 1.101 -7.665 1.00 90.94 87 GLU A C 1
ATOM 673 O O . GLU A 1 87 ? -8.389 2.003 -7.312 1.00 90.94 87 GLU A O 1
ATOM 678 N N . GLU A 1 88 ? -6.598 1.322 -8.489 1.00 89.88 88 GLU A N 1
ATOM 679 C CA . GLU A 1 88 ? -6.205 2.640 -9.016 1.00 89.88 88 GLU A CA 1
ATOM 680 C C . GLU A 1 88 ? -5.962 3.701 -7.922 1.00 89.88 88 GLU A C 1
ATOM 682 O O . GLU A 1 88 ? -5.974 4.901 -8.184 1.00 89.88 88 GLU A O 1
ATOM 687 N N . GLY A 1 89 ? -5.752 3.276 -6.671 1.00 88.06 89 GLY A N 1
ATOM 688 C CA . GLY A 1 89 ? -5.640 4.188 -5.532 1.00 88.06 89 GLY A CA 1
ATOM 689 C C . GLY A 1 89 ? -6.964 4.823 -5.089 1.00 88.06 89 GLY A C 1
ATOM 690 O O . GLY A 1 89 ? -6.935 5.803 -4.343 1.00 88.06 89 GLY A O 1
ATOM 691 N N . LYS A 1 90 ? -8.120 4.292 -5.511 1.00 92.69 90 LYS A N 1
ATOM 692 C CA . LYS A 1 90 ? -9.435 4.800 -5.090 1.00 92.69 90 LYS A CA 1
ATOM 693 C C . LYS A 1 90 ? -9.642 4.642 -3.577 1.00 92.69 90 LYS A C 1
ATOM 695 O O . LYS A 1 90 ? -9.207 3.643 -2.999 1.00 92.69 90 LYS A O 1
ATOM 700 N N . PRO A 1 91 ? -10.323 5.598 -2.919 1.00 94.06 91 PRO A N 1
ATOM 701 C CA . PRO A 1 91 ? -10.613 5.492 -1.497 1.00 94.06 91 PRO A CA 1
ATOM 702 C C . PRO A 1 91 ? -11.557 4.314 -1.233 1.00 94.06 91 PRO A C 1
ATOM 704 O O . PRO A 1 91 ? -12.570 4.158 -1.913 1.00 94.06 91 PRO A O 1
ATOM 707 N N . PHE A 1 92 ? -11.244 3.511 -0.217 1.00 94.25 92 PHE A N 1
ATOM 708 C CA . PHE A 1 92 ? -12.110 2.435 0.251 1.00 94.25 92 PHE A CA 1
ATOM 709 C C . PHE A 1 92 ? -12.720 2.820 1.601 1.00 94.25 92 PHE A C 1
ATOM 711 O O . PHE A 1 92 ? -12.027 2.879 2.617 1.00 94.25 92 PHE A O 1
ATOM 718 N N . VAL A 1 93 ? -14.014 3.149 1.591 1.00 93.81 93 VAL A N 1
ATOM 719 C CA . VAL A 1 93 ? -14.753 3.614 2.771 1.00 93.81 93 VAL A CA 1
ATOM 720 C C . VAL A 1 93 ? -15.620 2.475 3.292 1.00 93.81 93 VAL A C 1
ATOM 722 O O . VAL A 1 93 ? -16.519 2.008 2.597 1.00 93.81 93 VAL A O 1
ATOM 725 N N . LEU A 1 94 ? -15.345 2.038 4.519 1.00 93.06 94 LEU A N 1
ATOM 726 C CA . LEU A 1 94 ? -16.117 0.999 5.196 1.00 93.06 94 LEU A CA 1
ATOM 727 C C . LEU A 1 94 ? -17.372 1.579 5.863 1.00 93.06 94 LEU A C 1
ATOM 729 O O . LEU A 1 94 ? -17.379 2.722 6.323 1.00 93.06 94 LEU A O 1
ATOM 733 N N . GLY A 1 95 ? -18.426 0.763 5.929 1.00 92.06 95 GLY A N 1
ATOM 734 C CA . GLY A 1 95 ? -19.666 1.091 6.630 1.00 92.06 95 GLY A CA 1
ATOM 735 C C . GLY A 1 95 ? -19.525 1.085 8.161 1.00 92.06 95 GLY A C 1
ATOM 736 O O . GLY A 1 95 ? -18.508 0.633 8.697 1.00 92.06 95 GLY A O 1
ATOM 737 N N . PRO A 1 96 ? -20.558 1.557 8.886 1.00 95.00 96 PRO A N 1
ATOM 738 C CA . PRO A 1 96 ? -20.547 1.628 10.349 1.00 95.00 96 PRO A CA 1
ATOM 739 C C . PRO A 1 96 ? -20.418 0.255 11.025 1.00 95.00 96 PRO A C 1
ATOM 741 O O . PRO A 1 96 ? -19.905 0.189 12.139 1.00 95.00 96 PRO A O 1
ATOM 744 N N . ASP A 1 97 ? -20.805 -0.826 10.346 1.00 96.00 97 ASP A N 1
ATOM 745 C CA . ASP A 1 97 ? -20.751 -2.202 10.861 1.00 96.00 97 ASP A CA 1
ATOM 746 C C . ASP A 1 97 ? -19.324 -2.653 11.213 1.00 96.00 97 ASP A C 1
ATOM 748 O O . ASP A 1 97 ? -19.123 -3.475 12.103 1.00 96.00 97 ASP A O 1
ATOM 752 N N . TYR A 1 98 ? -18.313 -2.075 10.558 1.00 94.44 98 TYR A N 1
ATOM 753 C CA . TYR A 1 98 ? -16.905 -2.406 10.783 1.00 94.44 98 TYR A CA 1
ATOM 75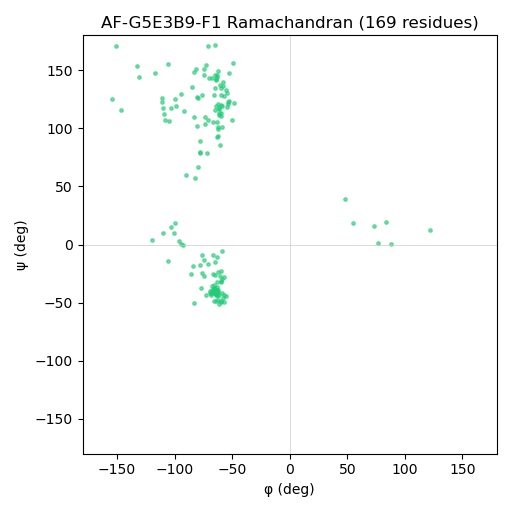4 C C . TYR A 1 98 ? -16.227 -1.502 11.815 1.00 94.44 98 TYR A C 1
ATOM 756 O O . TYR A 1 98 ? -15.042 -1.681 12.087 1.00 94.44 98 TYR A O 1
ATOM 764 N N . LYS A 1 99 ? -16.934 -0.521 12.390 1.00 95.56 99 LYS A N 1
ATOM 765 C CA . LYS A 1 99 ? -16.332 0.538 13.216 1.00 95.56 99 LYS A CA 1
ATOM 766 C C . LYS A 1 99 ? -15.501 -0.007 14.380 1.00 95.56 99 LYS A C 1
ATOM 768 O O . LYS A 1 99 ? -14.387 0.468 14.594 1.00 95.56 99 LYS A O 1
ATOM 773 N N . ASP A 1 100 ? -16.010 -1.012 15.085 1.00 96.69 100 ASP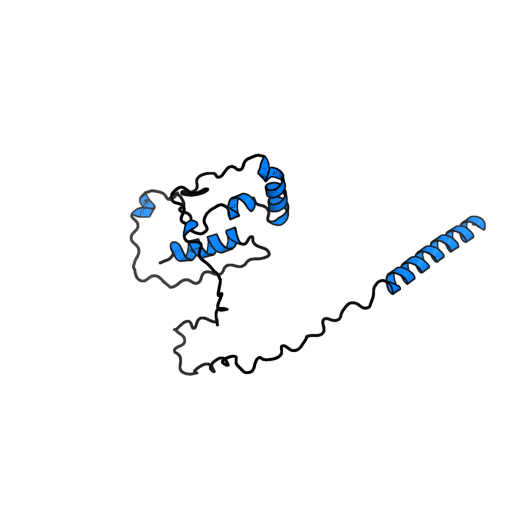 A N 1
ATOM 774 C CA . ASP A 1 100 ? -15.328 -1.587 16.248 1.00 96.69 100 ASP A CA 1
ATOM 775 C C . ASP A 1 100 ? -14.064 -2.356 15.836 1.00 96.69 100 ASP A C 1
ATOM 777 O O . ASP A 1 100 ? -13.006 -2.187 16.444 1.00 96.69 100 ASP A O 1
ATOM 781 N N . ALA A 1 101 ? -14.137 -3.132 14.749 1.00 95.31 101 ALA A N 1
ATOM 782 C CA . ALA A 1 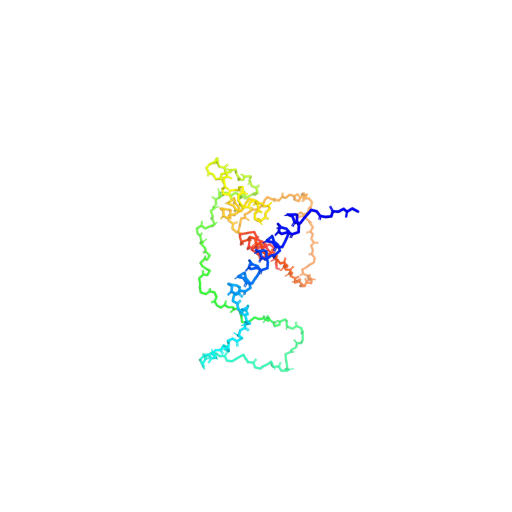101 ? -12.992 -3.856 14.194 1.00 95.31 101 ALA A CA 1
ATOM 783 C C . ALA A 1 101 ? -11.923 -2.897 13.642 1.00 95.31 101 ALA A C 1
ATOM 785 O O . ALA A 1 101 ? -10.728 -3.072 13.889 1.00 95.31 101 ALA A O 1
ATOM 786 N N . VAL A 1 102 ? -12.349 -1.829 12.960 1.00 96.44 102 VAL A N 1
ATOM 787 C CA . VAL A 1 102 ? -11.466 -0.757 12.489 1.00 96.44 102 VAL A CA 1
ATOM 788 C C . VAL A 1 102 ? -10.763 -0.104 13.678 1.00 96.44 102 VAL A C 1
ATOM 790 O O . VAL A 1 102 ? -9.540 0.008 13.671 1.00 96.44 102 VAL A O 1
ATOM 793 N N . GLN A 1 103 ? -11.493 0.266 14.732 1.00 97.19 103 GLN A N 1
ATOM 794 C CA . GLN A 1 103 ? -10.906 0.895 15.916 1.00 97.19 103 GLN A CA 1
ATOM 795 C C . GLN A 1 103 ? -9.930 -0.034 16.653 1.00 97.19 103 GLN A C 1
ATOM 797 O O . GLN A 1 103 ? -8.879 0.427 17.105 1.00 97.19 103 GLN A O 1
ATOM 802 N N . ALA A 1 104 ? -10.242 -1.329 16.749 1.00 96.69 104 ALA A N 1
ATOM 803 C CA . ALA A 1 104 ? -9.339 -2.326 17.317 1.00 96.69 104 ALA A CA 1
ATOM 804 C C . ALA A 1 104 ? -8.043 -2.441 16.499 1.00 96.69 104 ALA A C 1
ATOM 806 O O . ALA A 1 104 ? -6.957 -2.335 17.066 1.00 96.69 104 ALA A O 1
ATOM 807 N N . SER A 1 105 ? -8.149 -2.551 15.171 1.00 94.81 105 SER A N 1
ATOM 808 C CA . SER A 1 105 ? -6.972 -2.636 14.298 1.00 94.81 105 SER A CA 1
ATOM 809 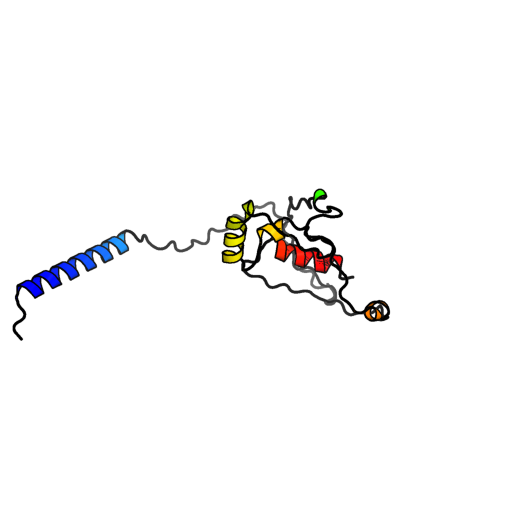C C . SER A 1 105 ? -6.103 -1.379 14.325 1.00 94.81 105 SER A C 1
ATOM 811 O O . SER A 1 105 ? -4.881 -1.480 14.387 1.00 94.81 105 SER A O 1
ATOM 813 N N . ILE A 1 106 ? -6.715 -0.192 14.376 1.00 96.25 106 ILE A N 1
ATOM 814 C CA . ILE A 1 106 ? -5.985 1.072 14.514 1.00 96.25 106 ILE A CA 1
ATOM 815 C C . ILE A 1 106 ? -5.238 1.117 15.848 1.00 96.25 106 ILE A C 1
ATOM 817 O O . ILE A 1 106 ? -4.130 1.641 15.910 1.00 96.25 106 ILE A O 1
ATOM 821 N N . LYS A 1 107 ? -5.811 0.564 16.920 1.00 97.00 107 LYS A N 1
ATOM 822 C CA . LYS A 1 107 ? -5.144 0.509 18.225 1.00 97.00 107 LYS A CA 1
ATOM 823 C C . LYS A 1 107 ? -3.924 -0.419 18.217 1.00 97.00 107 LYS A C 1
ATOM 825 O O . LYS A 1 107 ? -2.963 -0.133 18.923 1.00 97.00 107 LYS A O 1
ATOM 830 N N . GLU A 1 108 ? -3.982 -1.516 17.469 1.00 94.12 108 GLU A N 1
ATOM 831 C CA . GLU A 1 108 ? -2.913 -2.517 17.406 1.00 94.12 108 GLU A CA 1
ATOM 832 C C . GLU A 1 108 ? -1.803 -2.133 16.420 1.00 94.12 108 GLU A C 1
ATOM 834 O O . GLU A 1 108 ? -0.633 -2.112 16.794 1.00 94.12 108 GLU A O 1
ATOM 839 N N . PHE A 1 109 ? -2.172 -1.778 15.188 1.00 94.31 109 PHE A N 1
ATOM 840 C CA . PHE A 1 109 ? -1.234 -1.551 14.083 1.00 94.31 109 PHE A CA 1
ATOM 841 C C . PHE A 1 109 ? -1.044 -0.067 13.733 1.00 94.31 109 PHE A C 1
ATOM 843 O O . PHE A 1 109 ? -0.103 0.289 13.032 1.00 94.31 109 PHE A O 1
ATOM 850 N N . GLY A 1 110 ? -1.914 0.829 14.213 1.00 95.56 110 GLY A N 1
ATOM 851 C CA . GLY A 1 110 ? -1.860 2.267 13.907 1.00 95.56 110 GLY A CA 1
ATOM 852 C C . GLY A 1 110 ? -2.614 2.682 12.639 1.00 95.56 110 GLY A C 1
ATOM 853 O O . GLY A 1 110 ? -2.645 3.864 12.301 1.00 95.56 110 GLY A O 1
ATOM 854 N N . PHE A 1 111 ? -3.245 1.739 11.938 1.00 95.56 111 PHE A N 1
ATOM 855 C CA . PHE A 1 111 ? -3.989 1.979 10.701 1.00 95.56 111 PHE A CA 1
ATOM 856 C C . PHE A 1 111 ? -5.136 0.972 10.524 1.00 95.56 111 PHE A C 1
ATOM 858 O O . PHE A 1 111 ? -5.289 0.028 11.296 1.00 95.56 111 PHE A O 1
ATOM 865 N N . ASN A 1 112 ? -5.994 1.206 9.526 1.00 96.19 112 ASN A N 1
ATOM 866 C CA . ASN A 1 112 ? -7.180 0.388 9.276 1.00 96.19 112 ASN A CA 1
ATOM 867 C C . ASN A 1 112 ? -6.808 -0.934 8.577 1.00 96.19 112 ASN A C 1
ATOM 869 O O . ASN A 1 112 ? -6.813 -1.010 7.344 1.00 96.19 112 ASN A O 1
ATOM 873 N N . MET A 1 113 ? -6.506 -1.970 9.366 1.00 95.06 113 MET A N 1
ATOM 874 C CA . MET A 1 113 ? -6.201 -3.305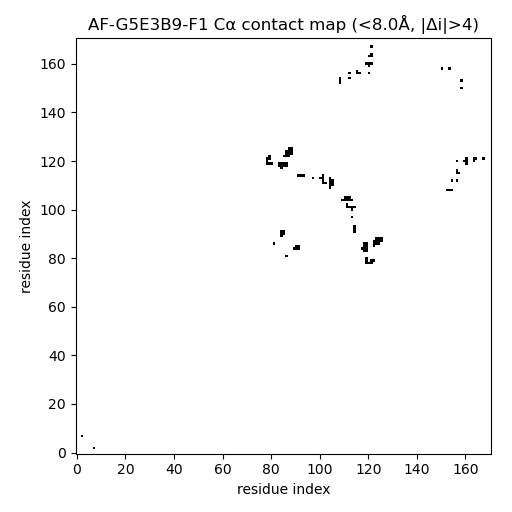 8.829 1.00 95.06 113 MET A CA 1
ATOM 875 C C . MET A 1 113 ? -7.392 -3.930 8.125 1.00 95.06 113 MET A C 1
ATOM 877 O O . MET A 1 113 ? -7.210 -4.536 7.081 1.00 95.06 113 MET A O 1
ATOM 881 N N . VAL A 1 114 ? -8.607 -3.723 8.638 1.00 94.31 114 VAL A N 1
ATOM 882 C CA . VAL A 1 114 ? -9.829 -4.292 8.049 1.00 94.31 114 VAL A CA 1
ATOM 883 C C . VAL A 1 114 ? -9.974 -3.863 6.589 1.00 94.31 114 VAL A C 1
ATOM 885 O O . VAL A 1 114 ? -10.271 -4.679 5.723 1.00 94.31 114 VAL A O 1
ATOM 888 N N . ALA A 1 115 ? -9.711 -2.587 6.298 1.00 94.81 115 ALA A N 1
ATOM 889 C CA . ALA A 1 115 ? -9.691 -2.091 4.928 1.00 94.81 115 ALA A CA 1
ATOM 890 C C . ALA A 1 115 ? -8.511 -2.661 4.130 1.00 94.81 115 ALA A C 1
ATOM 892 O O . ALA A 1 115 ? -8.698 -3.052 2.983 1.00 94.81 115 ALA A O 1
ATOM 893 N N . SER A 1 116 ? -7.311 -2.720 4.718 1.00 94.62 116 SER A N 1
ATOM 894 C CA . SER A 1 116 ? -6.128 -3.283 4.053 1.00 94.62 116 SER A CA 1
ATOM 895 C C . SER A 1 116 ? -6.353 -4.739 3.632 1.00 94.62 116 SER A C 1
ATOM 897 O O . SER A 1 116 ? -6.075 -5.088 2.488 1.00 94.62 116 SER A O 1
ATOM 899 N N . ASP A 1 117 ? -6.910 -5.571 4.504 1.00 93.12 117 ASP A N 1
ATOM 900 C CA . ASP A 1 117 ? -7.115 -7.001 4.253 1.00 93.12 117 ASP A CA 1
ATOM 901 C C . ASP A 1 117 ? -8.107 -7.266 3.112 1.00 93.12 117 ASP A C 1
ATOM 903 O O . ASP A 1 117 ? -8.001 -8.278 2.428 1.00 93.12 117 ASP A O 1
ATOM 907 N N . MET A 1 118 ? -9.033 -6.336 2.858 1.00 91.75 118 MET A N 1
ATOM 908 C CA . MET A 1 118 ? -9.984 -6.424 1.743 1.00 91.75 118 MET A CA 1
ATOM 909 C C . MET A 1 118 ? -9.417 -5.915 0.412 1.00 91.75 118 MET A C 1
ATOM 911 O O . MET A 1 118 ? -9.975 -6.210 -0.642 1.00 91.75 118 MET A O 1
ATOM 915 N N . ILE A 1 119 ? -8.340 -5.126 0.433 1.00 91.94 119 ILE A N 1
ATOM 916 C CA . ILE A 1 119 ? -7.699 -4.601 -0.778 1.00 91.94 119 ILE A CA 1
ATOM 917 C C . ILE A 1 119 ? -6.724 -5.655 -1.313 1.00 91.94 119 ILE A C 1
ATOM 919 O O . ILE A 1 119 ? -5.895 -6.173 -0.563 1.00 91.94 119 ILE A O 1
ATOM 923 N N . SER A 1 120 ? -6.731 -5.890 -2.626 1.00 90.88 120 SER A N 1
ATOM 924 C CA . SER A 1 120 ? -5.841 -6.860 -3.282 1.00 90.88 120 SER A CA 1
ATOM 925 C C . SER A 1 120 ? -4.351 -6.575 -3.047 1.00 90.88 120 SER A C 1
ATOM 927 O O . SER A 1 120 ? -3.892 -5.429 -3.160 1.00 90.88 120 SER A O 1
ATOM 929 N N . LEU A 1 121 ? -3.568 -7.618 -2.752 1.00 90.06 121 LEU A N 1
ATOM 930 C CA . LEU A 1 121 ? -2.107 -7.520 -2.609 1.00 90.06 121 LEU A CA 1
ATOM 931 C C . LEU A 1 121 ? -1.439 -7.018 -3.899 1.00 90.06 121 LEU A C 1
ATOM 933 O O . LEU A 1 121 ? -0.458 -6.278 -3.834 1.00 90.06 121 LEU A O 1
ATOM 937 N N . ASP A 1 122 ? -2.029 -7.337 -5.054 1.00 90.06 122 ASP A N 1
ATOM 938 C CA . ASP A 1 122 ? -1.521 -6.994 -6.385 1.00 90.06 122 ASP A CA 1
ATOM 939 C C . ASP A 1 122 ? -2.193 -5.770 -7.018 1.00 90.06 122 ASP A C 1
ATOM 941 O O . ASP A 1 122 ? -2.075 -5.553 -8.235 1.00 90.06 122 ASP A O 1
ATOM 945 N N . ARG A 1 123 ? -2.854 -4.937 -6.205 1.00 91.69 123 ARG A N 1
ATOM 946 C CA . ARG A 1 123 ? -3.631 -3.802 -6.704 1.00 91.69 123 ARG A CA 1
ATOM 947 C C . ARG A 1 123 ? -2.867 -2.862 -7.636 1.00 91.69 123 ARG A C 1
ATOM 949 O O . ARG A 1 123 ? -1.661 -2.587 -7.487 1.00 91.69 123 ARG A O 1
ATOM 956 N N . THR A 1 124 ? -3.599 -2.296 -8.584 1.00 90.50 124 THR A N 1
ATOM 957 C CA . THR A 1 124 ? -3.124 -1.176 -9.394 1.00 90.50 124 THR A CA 1
ATOM 958 C C . THR A 1 124 ? -3.132 0.117 -8.577 1.00 90.50 124 THR A C 1
ATOM 960 O O . THR A 1 124 ? -3.889 0.286 -7.620 1.00 90.50 124 THR A O 1
ATOM 963 N N . VAL A 1 125 ? -2.231 1.033 -8.923 1.00 91.88 125 VAL A N 1
ATOM 964 C CA . VAL A 1 125 ? -2.085 2.339 -8.270 1.00 91.88 125 VAL A CA 1
ATOM 965 C C . VAL A 1 125 ? -2.0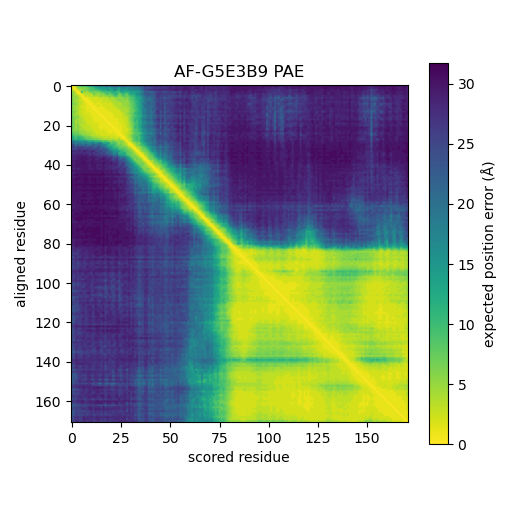47 3.387 -9.373 1.00 91.88 125 VAL A C 1
ATOM 967 O O . VAL A 1 125 ? -1.523 3.115 -10.454 1.00 91.88 125 VAL A O 1
ATOM 970 N N . ASN A 1 126 ? -2.625 4.555 -9.115 1.00 93.44 126 ASN A N 1
ATOM 971 C CA . ASN A 1 126 ? -2.584 5.683 -10.034 1.00 93.44 126 ASN A CA 1
ATOM 972 C C . ASN A 1 126 ? -1.154 6.212 -10.234 1.00 93.44 126 ASN A C 1
ATOM 974 O O . ASN A 1 126 ? -0.333 6.221 -9.317 1.00 93.44 126 ASN A O 1
ATOM 978 N N . ASP A 1 127 ? -0.865 6.685 -11.446 1.00 94.81 127 ASP A N 1
ATOM 979 C CA . ASP A 1 127 ? 0.399 7.350 -11.748 1.00 94.81 127 ASP A CA 1
ATOM 980 C C . ASP A 1 127 ? 0.317 8.823 -11.328 1.00 94.81 127 ASP A C 1
ATOM 982 O O . ASP A 1 127 ? -0.414 9.608 -11.927 1.00 94.81 127 ASP A O 1
ATOM 986 N N . LEU A 1 128 ? 1.047 9.178 -10.269 1.00 95.19 128 LEU A N 1
ATOM 987 C CA . LEU A 1 128 ? 1.135 10.544 -9.740 1.00 95.19 128 LEU A CA 1
ATOM 988 C C . LEU A 1 128 ? 2.363 11.309 -10.259 1.00 95.19 128 LEU A C 1
ATOM 990 O O . LEU A 1 128 ? 2.631 12.423 -9.807 1.00 95.19 128 LEU A O 1
ATOM 994 N N . ARG A 1 129 ? 3.156 10.709 -11.156 1.00 95.50 129 ARG A N 1
ATOM 995 C CA . ARG A 1 129 ? 4.367 11.340 -11.695 1.00 95.50 129 ARG A CA 1
ATOM 996 C C . ARG A 1 129 ? 4.004 12.467 -12.664 1.00 95.50 129 ARG A C 1
ATOM 998 O O . ARG A 1 129 ? 2.957 12.440 -13.304 1.00 95.50 129 ARG A O 1
ATOM 1005 N N . HIS A 1 130 ? 4.910 13.433 -12.811 1.00 97.44 130 HIS A N 1
ATOM 1006 C CA . HIS A 1 130 ? 4.801 14.447 -13.859 1.00 97.44 130 HIS A CA 1
ATOM 1007 C C . HIS A 1 130 ? 4.891 13.785 -15.242 1.00 97.44 130 HIS A C 1
ATOM 1009 O O . HIS A 1 130 ? 5.632 12.815 -15.407 1.00 97.44 130 HIS A O 1
ATOM 1015 N N . ASP A 1 131 ? 4.183 14.306 -16.247 1.00 96.81 131 ASP A N 1
ATOM 1016 C CA . ASP A 1 131 ? 4.136 13.670 -17.573 1.00 96.81 131 ASP A CA 1
ATOM 1017 C C . ASP A 1 131 ? 5.519 13.542 -18.223 1.00 96.81 131 ASP A C 1
ATOM 1019 O O . ASP A 1 131 ? 5.799 12.546 -18.887 1.00 96.81 131 ASP A O 1
ATOM 1023 N N . GLU A 1 132 ? 6.422 14.485 -17.951 1.00 96.88 132 GLU A N 1
ATOM 1024 C CA . GLU A 1 132 ? 7.813 14.424 -18.411 1.00 96.88 132 GLU A CA 1
ATOM 1025 C C . GLU A 1 132 ? 8.563 13.179 -17.911 1.00 96.88 132 GLU A C 1
ATOM 1027 O O . GLU A 1 132 ? 9.422 12.666 -18.624 1.00 96.88 132 GLU A O 1
ATOM 1032 N N . CYS A 1 133 ? 8.216 12.629 -16.738 1.00 96.75 133 CYS A N 1
ATOM 1033 C CA . CYS A 1 133 ? 8.857 11.431 -16.179 1.00 96.75 133 CYS A CA 1
ATOM 1034 C C . CYS A 1 133 ? 8.727 10.197 -17.088 1.00 96.75 133 CYS A C 1
ATOM 1036 O O . CYS A 1 133 ? 9.528 9.272 -16.972 1.00 96.75 133 CYS A O 1
ATOM 1038 N N . LYS A 1 134 ? 7.730 10.167 -17.982 1.00 95.75 134 LYS A N 1
ATOM 1039 C CA . LYS A 1 134 ? 7.472 9.045 -18.901 1.00 95.75 134 LYS A CA 1
ATOM 1040 C C . LYS A 1 134 ? 8.427 9.022 -20.098 1.00 95.75 134 LYS A C 1
ATOM 1042 O O . LYS A 1 134 ? 8.535 7.991 -20.753 1.00 95.75 134 LYS A O 1
ATOM 1047 N N . TYR A 1 135 ? 9.098 10.140 -20.377 1.00 96.88 135 TYR A N 1
ATOM 1048 C CA . TYR A 1 135 ? 9.924 10.330 -21.573 1.00 96.88 135 TYR A CA 1
ATOM 1049 C C . TYR A 1 135 ? 11.428 10.393 -21.267 1.00 96.88 135 TYR A C 1
ATOM 1051 O O . TYR A 1 135 ? 12.223 10.724 -22.143 1.00 96.88 135 TYR A O 1
ATOM 1059 N N . TRP A 1 136 ? 11.838 10.078 -20.033 1.00 95.56 136 TRP A N 1
ATOM 1060 C CA . TRP A 1 136 ? 13.253 9.911 -19.703 1.00 95.56 136 TRP A CA 1
ATOM 1061 C C . TRP A 1 136 ? 13.758 8.566 -20.216 1.00 95.56 136 TRP A C 1
ATOM 1063 O O . TRP A 1 136 ? 13.182 7.519 -19.925 1.00 95.56 136 TRP A O 1
ATOM 1073 N N . HIS A 1 137 ? 14.861 8.605 -20.956 1.00 96.12 137 HIS A N 1
ATOM 1074 C CA . HIS A 1 137 ? 15.548 7.418 -21.442 1.00 96.12 137 HIS A CA 1
ATOM 1075 C C . HIS A 1 137 ? 16.743 7.120 -20.536 1.00 96.12 137 HIS A C 1
ATOM 1077 O O . HIS A 1 137 ? 17.592 7.985 -20.320 1.00 96.12 137 HIS A O 1
ATOM 1083 N N . TYR A 1 138 ? 16.791 5.901 -20.009 1.00 95.38 138 TYR A N 1
ATOM 1084 C CA . TYR A 1 138 ? 17.888 5.400 -19.187 1.00 95.38 138 TYR A CA 1
ATOM 1085 C C . TYR A 1 138 ? 18.728 4.417 -20.003 1.00 95.38 138 TYR A C 1
ATOM 1087 O O . TYR A 1 138 ? 18.232 3.815 -20.953 1.00 95.38 138 TYR A O 1
ATOM 1095 N N . GLU A 1 139 ? 19.998 4.258 -19.640 1.00 94.44 139 GLU A N 1
ATOM 1096 C CA . GLU A 1 139 ? 20.828 3.183 -20.185 1.00 94.44 139 GLU A CA 1
ATOM 1097 C C . GLU A 1 139 ? 20.353 1.831 -19.638 1.00 94.44 139 GLU A C 1
ATOM 1099 O O . GLU A 1 139 ? 20.005 1.731 -18.464 1.00 94.44 139 GLU A O 1
ATOM 1104 N N . ASP A 1 140 ? 20.387 0.778 -20.457 1.00 91.88 140 ASP A N 1
ATOM 1105 C CA . ASP A 1 140 ? 19.935 -0.562 -20.045 1.00 91.88 140 ASP A CA 1
ATOM 1106 C C . ASP A 1 140 ? 20.888 -1.238 -19.040 1.00 91.88 140 ASP A C 1
ATOM 1108 O O . ASP A 1 140 ? 20.529 -2.208 -18.374 1.00 91.88 140 ASP A O 1
ATOM 1112 N N . ASN A 1 141 ? 22.122 -0.737 -18.914 1.00 94.19 141 ASN A N 1
ATOM 1113 C CA . ASN A 1 141 ? 23.153 -1.309 -18.049 1.00 94.19 141 ASN A CA 1
ATOM 1114 C C . ASN A 1 141 ? 23.119 -0.701 -16.639 1.00 94.19 141 ASN A C 1
ATOM 1116 O O . ASN A 1 141 ? 24.080 -0.079 -16.177 1.00 94.19 141 ASN A O 1
ATOM 1120 N N . LEU A 1 142 ? 21.982 -0.859 -15.964 1.00 95.62 142 LEU A N 1
ATOM 1121 C CA . LEU A 1 142 ? 21.809 -0.422 -14.582 1.00 95.62 142 LEU A CA 1
ATOM 1122 C C . LEU A 1 1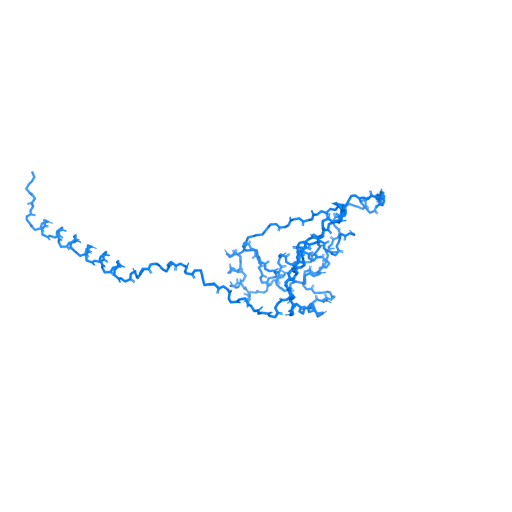42 ? 22.387 -1.450 -13.602 1.00 95.62 142 LEU A C 1
ATOM 1124 O O . LEU A 1 142 ? 22.421 -2.655 -13.853 1.00 95.62 142 LEU A O 1
ATOM 1128 N N . LEU A 1 143 ? 22.832 -0.964 -12.444 1.00 96.94 143 LEU A N 1
ATOM 1129 C CA . LEU A 1 143 ? 23.307 -1.824 -11.365 1.00 96.94 143 LEU A CA 1
ATOM 1130 C C . LEU A 1 143 ? 22.152 -2.639 -10.772 1.00 96.94 143 LEU A C 1
ATOM 1132 O O . LEU A 1 143 ? 21.046 -2.137 -10.570 1.00 96.94 143 LEU A O 1
ATOM 1136 N N . THR A 1 144 ? 22.442 -3.882 -10.397 1.00 96.62 144 THR A N 1
ATOM 1137 C CA . THR A 1 144 ? 21.515 -4.700 -9.612 1.00 96.62 144 THR A CA 1
ATOM 1138 C C . THR A 1 144 ? 21.284 -4.075 -8.241 1.00 96.62 144 THR A C 1
ATOM 1140 O O . THR A 1 144 ? 22.229 -3.594 -7.612 1.00 96.62 144 THR A O 1
ATOM 1143 N N . SER A 1 145 ? 20.055 -4.148 -7.742 1.00 95.12 145 SER A N 1
ATOM 1144 C CA . SER A 1 145 ? 19.688 -3.607 -6.433 1.00 95.12 145 SER A CA 1
ATOM 1145 C C . SER A 1 145 ? 19.219 -4.712 -5.489 1.00 95.12 145 SER A C 1
ATOM 1147 O O . SER A 1 145 ? 18.625 -5.699 -5.910 1.00 95.12 145 SER A O 1
ATOM 1149 N N . SER A 1 146 ? 19.488 -4.548 -4.193 1.00 96.69 146 SER A N 1
ATOM 1150 C CA . SER A 1 146 ? 18.924 -5.387 -3.131 1.00 96.69 146 SER A CA 1
ATOM 1151 C C . SER A 1 146 ? 17.951 -4.558 -2.305 1.00 96.69 146 SER A C 1
ATOM 1153 O O . SER A 1 146 ? 18.318 -3.501 -1.796 1.00 96.69 146 SER A O 1
ATOM 1155 N N . VAL A 1 147 ? 16.717 -5.039 -2.163 1.00 95.56 147 VAL A N 1
ATOM 1156 C CA . VAL A 1 147 ? 15.688 -4.389 -1.345 1.00 95.56 147 VAL A CA 1
ATOM 1157 C C . VAL A 1 147 ? 15.634 -5.081 0.012 1.00 95.56 147 VAL A C 1
ATOM 1159 O O . VAL A 1 147 ? 15.368 -6.278 0.092 1.00 95.56 147 VAL A O 1
ATOM 1162 N N . VAL A 1 148 ? 15.901 -4.334 1.083 1.00 96.00 148 VAL A N 1
ATOM 1163 C CA . VAL A 1 148 ? 15.876 -4.839 2.463 1.00 96.00 148 VAL A CA 1
ATOM 1164 C C . VAL A 1 148 ? 14.685 -4.222 3.187 1.00 96.00 148 VAL A C 1
ATOM 1166 O O . VAL A 1 148 ? 14.628 -3.007 3.359 1.00 96.00 148 VAL A O 1
ATOM 1169 N N . ILE A 1 149 ? 13.741 -5.061 3.617 1.00 95.75 149 ILE A N 1
ATOM 1170 C CA . ILE A 1 149 ? 12.547 -4.646 4.362 1.00 95.75 149 ILE A CA 1
ATOM 1171 C C . ILE A 1 149 ? 12.695 -5.135 5.802 1.00 95.75 149 ILE A C 1
ATOM 1173 O O . ILE A 1 149 ? 12.680 -6.337 6.062 1.00 95.75 149 ILE A O 1
ATOM 1177 N N . VAL A 1 150 ? 12.846 -4.200 6.737 1.00 96.75 150 VAL A N 1
ATOM 1178 C CA . VAL A 1 150 ? 12.844 -4.486 8.176 1.00 96.75 150 VAL A CA 1
ATOM 1179 C C . VAL A 1 150 ? 11.427 -4.278 8.693 1.00 96.75 150 VAL A C 1
ATOM 1181 O O . VAL A 1 150 ? 10.836 -3.232 8.441 1.00 96.75 150 VAL A O 1
ATOM 1184 N N . PHE A 1 151 ? 10.887 -5.256 9.416 1.00 96.50 151 PHE A N 1
ATOM 1185 C CA . PHE A 1 151 ? 9.535 -5.196 9.965 1.00 96.50 151 PHE A CA 1
ATOM 1186 C C . PHE A 1 151 ? 9.530 -5.613 11.437 1.00 96.50 151 PHE A C 1
ATOM 1188 O O . PHE A 1 151 ? 10.381 -6.384 11.883 1.00 96.50 151 PHE A O 1
ATOM 1195 N N . HIS A 1 152 ? 8.558 -5.110 12.193 1.00 95.50 152 HIS A N 1
ATOM 1196 C CA . HIS A 1 152 ? 8.303 -5.528 13.568 1.00 95.50 152 HIS A CA 1
ATOM 1197 C C . HIS A 1 152 ? 6.801 -5.461 13.833 1.00 95.50 152 HIS A C 1
ATOM 1199 O O . HIS A 1 152 ? 6.235 -4.372 13.825 1.00 95.50 152 HIS A O 1
ATOM 1205 N N . ASN A 1 153 ? 6.174 -6.613 14.090 1.00 92.75 153 ASN A N 1
ATOM 1206 C CA . ASN A 1 153 ? 4.722 -6.738 14.287 1.00 92.75 153 ASN A CA 1
ATOM 1207 C C . ASN A 1 153 ? 3.898 -6.015 13.204 1.00 92.75 153 ASN A C 1
ATOM 1209 O O . ASN A 1 153 ? 2.884 -5.388 13.492 1.00 92.75 153 ASN A O 1
ATOM 1213 N N . GLU A 1 154 ? 4.362 -6.086 11.956 1.00 94.00 154 GLU A N 1
ATOM 1214 C CA . GLU A 1 154 ? 3.686 -5.476 10.813 1.00 94.00 154 GLU A CA 1
ATOM 1215 C C . GLU A 1 154 ? 2.446 -6.292 10.429 1.00 94.00 154 GLU A C 1
ATOM 1217 O O . GLU A 1 154 ? 2.448 -7.525 10.512 1.00 94.00 154 GLU A O 1
ATOM 1222 N N . GLY A 1 155 ? 1.398 -5.607 9.971 1.00 92.38 155 GLY A N 1
ATOM 1223 C CA . GLY A 1 155 ? 0.214 -6.259 9.426 1.00 92.38 155 GLY A CA 1
ATOM 1224 C C . GLY A 1 155 ? 0.557 -7.123 8.207 1.00 92.38 155 GLY A C 1
ATOM 1225 O O . GLY A 1 155 ? 1.313 -6.716 7.325 1.00 92.38 155 GLY A O 1
ATOM 1226 N N . TRP A 1 156 ? -0.019 -8.326 8.123 1.00 92.12 156 TRP A N 1
ATOM 1227 C CA . TRP A 1 156 ? 0.273 -9.256 7.024 1.00 92.12 156 TRP A CA 1
ATOM 1228 C C . TRP A 1 156 ? -0.010 -8.640 5.648 1.00 92.12 156 TRP A C 1
ATOM 1230 O O . TRP A 1 156 ? 0.846 -8.668 4.761 1.00 92.12 156 TRP A O 1
ATOM 1240 N N . SER A 1 157 ? -1.195 -8.046 5.473 1.00 93.25 157 SER A N 1
ATOM 1241 C CA . SER A 1 157 ? -1.616 -7.487 4.186 1.00 93.25 157 SER A CA 1
ATOM 1242 C C . SER A 1 157 ? -0.767 -6.292 3.751 1.00 93.25 157 SER A C 1
ATOM 1244 O O . SER A 1 157 ? -0.486 -6.152 2.563 1.00 93.25 157 SER A O 1
ATOM 1246 N N . THR A 1 158 ? -0.301 -5.443 4.672 1.00 94.75 158 THR A N 1
ATOM 1247 C CA . THR A 1 158 ? 0.573 -4.306 4.335 1.00 94.75 158 THR A CA 1
ATOM 1248 C C . THR A 1 158 ? 1.982 -4.752 3.978 1.00 94.75 158 THR A C 1
ATOM 1250 O O . THR A 1 158 ? 2.526 -4.305 2.959 1.00 94.75 158 THR A O 1
ATOM 1253 N N . LEU A 1 159 ? 2.550 -5.682 4.748 1.00 95.75 159 LEU A N 1
ATOM 1254 C CA . LEU A 1 159 ? 3.868 -6.239 4.465 1.00 95.75 159 LEU A CA 1
ATOM 1255 C C . LEU A 1 159 ? 3.886 -6.952 3.109 1.00 95.75 159 LEU A C 1
ATOM 1257 O O . LEU A 1 159 ? 4.725 -6.647 2.258 1.00 95.75 159 LEU A O 1
ATOM 1261 N N . MET A 1 160 ? 2.929 -7.853 2.870 1.00 95.12 160 MET A N 1
ATOM 1262 C CA . MET A 1 160 ? 2.875 -8.613 1.619 1.00 95.12 160 MET A CA 1
ATOM 1263 C C . MET A 1 160 ? 2.598 -7.718 0.414 1.00 95.12 160 MET A C 1
ATOM 1265 O O . MET A 1 160 ? 3.243 -7.880 -0.618 1.00 95.12 160 MET A O 1
ATOM 1269 N N . ARG A 1 161 ? 1.743 -6.698 0.541 1.00 95.00 161 ARG A N 1
ATOM 1270 C CA . ARG A 1 161 ? 1.515 -5.725 -0.542 1.00 95.00 161 ARG A CA 1
ATOM 1271 C C . ARG A 1 161 ? 2.778 -4.936 -0.888 1.00 95.00 161 ARG A C 1
ATOM 1273 O O . ARG A 1 161 ? 2.991 -4.595 -2.051 1.00 95.00 161 ARG A O 1
ATOM 1280 N N . THR A 1 162 ? 3.639 -4.674 0.096 1.00 96.25 162 THR A N 1
ATOM 1281 C CA . THR A 1 162 ? 4.948 -4.045 -0.134 1.00 96.25 162 THR A CA 1
ATOM 1282 C C . THR A 1 162 ? 5.854 -4.967 -0.947 1.00 96.25 162 THR A C 1
ATOM 1284 O O . THR A 1 162 ? 6.397 -4.545 -1.968 1.00 96.25 162 THR A O 1
ATOM 1287 N N . VAL A 1 163 ? 5.956 -6.240 -0.554 1.00 95.81 163 VAL A N 1
ATOM 1288 C CA . VAL A 1 163 ? 6.744 -7.256 -1.275 1.00 95.81 163 VAL A CA 1
ATOM 1289 C C . VAL A 1 163 ? 6.236 -7.438 -2.711 1.00 95.81 163 VAL A C 1
ATOM 1291 O O . VAL A 1 163 ? 7.018 -7.335 -3.656 1.00 95.81 163 VAL A O 1
ATOM 1294 N N . HIS A 1 164 ? 4.926 -7.619 -2.890 1.00 93.06 164 HIS A N 1
ATOM 1295 C CA . HIS A 1 164 ? 4.292 -7.745 -4.206 1.00 93.06 164 HIS A CA 1
ATOM 1296 C C . HIS A 1 164 ? 4.539 -6.513 -5.081 1.00 93.06 164 HIS A C 1
ATOM 1298 O O . HIS A 1 164 ? 4.875 -6.642 -6.258 1.00 93.06 164 HIS A O 1
ATOM 1304 N N . SER A 1 165 ? 4.451 -5.305 -4.516 1.00 94.19 165 SER A N 1
ATOM 1305 C CA . SER A 1 165 ? 4.728 -4.083 -5.271 1.00 94.19 165 SER A CA 1
ATOM 1306 C C . SER A 1 165 ? 6.172 -4.010 -5.765 1.00 94.19 165 SER A C 1
ATOM 1308 O O . SER A 1 165 ? 6.391 -3.561 -6.890 1.00 94.19 165 SER A O 1
ATOM 1310 N N . VAL A 1 166 ? 7.144 -4.439 -4.953 1.00 95.94 166 VAL A N 1
ATOM 1311 C CA . VAL A 1 166 ? 8.558 -4.472 -5.355 1.00 95.94 166 VAL A CA 1
ATOM 1312 C C . VAL A 1 166 ? 8.751 -5.448 -6.513 1.00 95.94 166 VAL A C 1
ATOM 1314 O O . VAL A 1 166 ? 9.321 -5.059 -7.528 1.00 95.94 166 VAL A O 1
ATOM 1317 N N . ILE A 1 167 ? 8.211 -6.665 -6.401 1.00 94.06 167 ILE A N 1
ATOM 1318 C CA . ILE A 1 167 ? 8.336 -7.709 -7.431 1.00 94.06 167 ILE A CA 1
ATOM 1319 C C . ILE A 1 167 ? 7.655 -7.283 -8.739 1.00 94.06 167 ILE A C 1
ATOM 1321 O O . ILE A 1 167 ? 8.199 -7.483 -9.818 1.00 94.06 167 ILE A O 1
ATOM 1325 N N . LYS A 1 168 ? 6.469 -6.671 -8.660 1.00 91.69 168 LYS A N 1
ATOM 1326 C CA . LYS A 1 168 ? 5.659 -6.320 -9.836 1.00 91.69 168 LYS A CA 1
ATOM 1327 C C . LYS A 1 168 ? 6.168 -5.094 -10.600 1.00 91.69 168 LYS A C 1
ATOM 1329 O O . LYS A 1 168 ? 5.826 -4.930 -11.769 1.00 91.69 168 LYS A O 1
ATOM 1334 N N . ARG A 1 169 ? 6.902 -4.189 -9.943 1.00 93.69 169 ARG A N 1
ATOM 1335 C CA . ARG A 1 169 ? 7.271 -2.870 -10.500 1.00 93.69 169 ARG A CA 1
ATOM 1336 C C . ARG A 1 169 ? 8.779 -2.637 -10.621 1.00 93.69 169 ARG A C 1
ATOM 1338 O O . ARG A 1 169 ? 9.173 -1.545 -11.022 1.00 93.69 169 ARG A O 1
ATOM 1345 N N . THR A 1 170 ? 9.599 -3.636 -10.298 1.00 93.62 170 THR A N 1
ATOM 1346 C CA . THR A 1 170 ? 11.057 -3.597 -10.481 1.00 93.62 170 THR A CA 1
ATOM 1347 C C . THR A 1 170 ? 11.446 -4.579 -11.589 1.00 93.62 170 THR A C 1
ATOM 1349 O O . THR A 1 170 ? 11.074 -5.746 -11.469 1.00 93.62 170 THR A O 1
ATOM 1352 N N . PRO A 1 171 ? 12.121 -4.127 -12.662 1.00 91.12 171 PRO A N 1
ATOM 1353 C CA . PRO A 1 171 ? 12.616 -5.006 -13.722 1.00 91.12 171 PRO A CA 1
ATOM 1354 C C . PRO A 1 171 ? 13.794 -5.885 -13.278 1.00 91.12 171 PRO A C 1
ATOM 1356 O O . PRO A 1 171 ? 14.499 -5.508 -12.311 1.00 91.12 171 PRO A O 1
#

Radius of gyration: 30.15 Å; Cα contacts (8 Å, |Δi|>4): 71; chains: 1; bounding box: 56×53×95 Å